Protein AF-A0A8C2G5S7-F1 (afdb_monomer)

Organism: Cyprinus carpio (NCBI:txid7962)

Sequence (100 aa):
MNQAVLTLLCALWLGVTPTHSAGQAGGLSQRCLCRGRLLITVKPRWIHAAELFPPSPSCSKTEIILTVTGKGKGKGKEANRKVCLDPNKRQGQRLLKGKG

Solvent-accessible surface area (backbone atoms only — not comparable to full-atom values): 6250 Å² total; per-residue (Å²): 133,59,70,68,59,57,52,51,52,53,50,60,66,67,67,73,59,84,80,74,73,67,69,64,78,60,72,83,71,63,66,54,89,74,75,86,80,60,37,63,74,75,65,69,94,36,53,78,45,78,48,78,43,69,57,45,100,51,22,85,52,64,45,34,41,31,36,27,66,33,85,39,100,51,97,87,44,80,40,80,41,80,45,37,41,31,51,89,32,75,58,29,43,50,59,61,56,7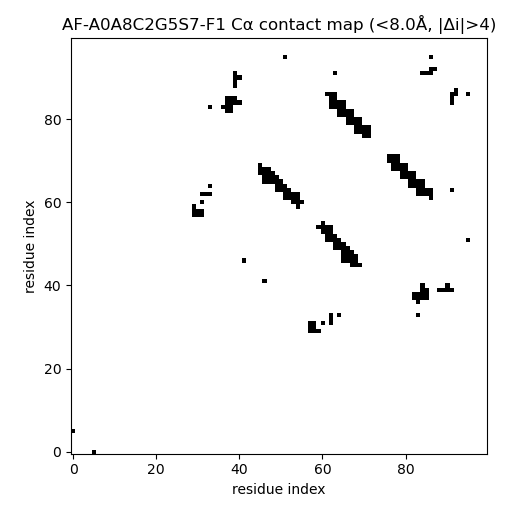2,75,107

Foldseek 3Di:
DDPVVVVVVVCVVVVPDPPPPCPPPPVLQAPDPDDDDADQDDDPVFFPDWDWDDADSRHRDIWIKTFGFDPPPDPPDTDTDIGTHDCPHPVNVVVVVVVD

Structure (mmCIF, N/CA/C/O backbone):
data_AF-A0A8C2G5S7-F1
#
_entry.id   AF-A0A8C2G5S7-F1
#
loop_
_atom_site.group_PDB
_atom_site.id
_atom_site.type_symbol
_atom_site.label_atom_id
_atom_site.label_alt_id
_atom_site.label_comp_id
_atom_site.label_asym_id
_atom_site.label_entity_id
_atom_site.label_seq_id
_atom_site.pdb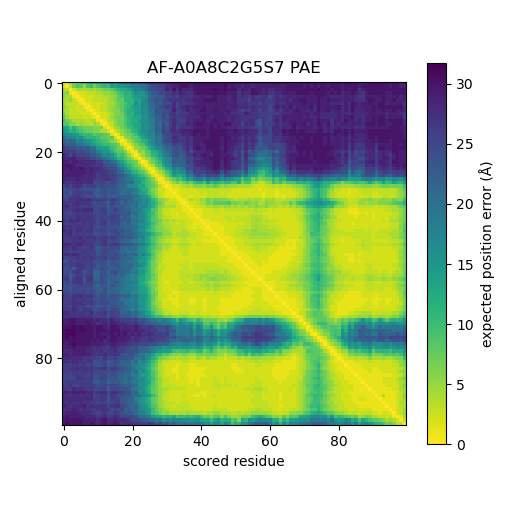x_PDB_ins_code
_atom_site.Cartn_x
_atom_site.Cartn_y
_atom_site.Cartn_z
_atom_site.occupancy
_atom_site.B_iso_or_equiv
_atom_site.auth_seq_id
_atom_site.auth_comp_id
_atom_site.auth_asym_id
_atom_site.auth_atom_id
_atom_site.pdbx_PDB_model_num
ATOM 1 N N . MET A 1 1 ? 43.140 -50.732 -19.833 1.00 55.00 1 MET A N 1
ATOM 2 C CA . MET A 1 1 ? 41.967 -49.885 -20.145 1.00 55.00 1 MET A CA 1
ATOM 3 C C . MET A 1 1 ? 42.494 -48.578 -20.704 1.00 55.00 1 MET A C 1
ATOM 5 O O . MET A 1 1 ? 43.203 -47.871 -20.002 1.00 55.00 1 MET A O 1
ATOM 9 N N . ASN A 1 2 ? 42.276 -48.334 -21.995 1.00 63.97 2 ASN A N 1
ATOM 10 C CA . ASN A 1 2 ? 42.947 -47.256 -22.721 1.00 63.97 2 ASN A CA 1
ATOM 11 C C . ASN A 1 2 ? 42.392 -45.900 -22.272 1.00 63.97 2 ASN A C 1
ATOM 13 O O . ASN A 1 2 ? 41.176 -45.757 -22.161 1.00 63.97 2 ASN A O 1
ATOM 17 N N . GLN A 1 3 ? 43.269 -44.917 -22.042 1.00 69.25 3 GLN A N 1
ATOM 18 C CA . GLN A 1 3 ? 42.909 -43.543 -21.651 1.00 69.25 3 GLN A CA 1
ATOM 19 C C . GLN A 1 3 ? 41.750 -42.996 -22.496 1.00 69.25 3 GLN A C 1
ATOM 21 O O . GLN A 1 3 ? 40.776 -42.502 -21.944 1.00 69.25 3 GLN A O 1
ATOM 26 N N . ALA A 1 4 ? 41.793 -43.233 -23.811 1.00 71.88 4 ALA A N 1
ATOM 27 C CA . ALA A 1 4 ? 40.754 -42.832 -24.756 1.00 71.88 4 ALA A CA 1
ATOM 28 C C . ALA A 1 4 ? 39.353 -43.390 -24.435 1.00 71.88 4 ALA A C 1
ATOM 30 O O . ALA A 1 4 ? 38.358 -42.697 -24.625 1.00 71.88 4 ALA A O 1
ATOM 31 N N . VAL A 1 5 ? 39.260 -44.619 -23.916 1.00 75.62 5 VAL A N 1
ATOM 32 C CA . VAL A 1 5 ? 37.981 -45.254 -23.549 1.00 75.62 5 VAL A CA 1
ATOM 33 C C . VAL A 1 5 ? 37.390 -44.584 -22.309 1.00 75.62 5 VAL A C 1
ATOM 35 O O . VAL A 1 5 ? 36.183 -44.362 -22.245 1.00 75.62 5 VAL A O 1
ATOM 38 N N . LEU A 1 6 ? 38.242 -44.204 -21.352 1.00 70.00 6 LEU A N 1
ATOM 39 C CA . LEU A 1 6 ? 37.824 -43.478 -20.154 1.00 70.00 6 LEU A CA 1
ATOM 40 C C . LEU A 1 6 ? 37.342 -42.063 -20.510 1.00 70.00 6 LEU A C 1
ATOM 42 O O . LEU A 1 6 ? 36.317 -41.614 -20.003 1.00 70.00 6 LEU A O 1
ATOM 46 N N . THR A 1 7 ? 38.039 -41.383 -21.427 1.00 72.25 7 THR A N 1
ATOM 47 C CA . THR A 1 7 ? 37.655 -40.043 -21.895 1.00 72.25 7 THR A CA 1
ATOM 48 C C . THR A 1 7 ? 36.327 -40.064 -22.657 1.00 72.25 7 THR A C 1
ATOM 50 O O . THR A 1 7 ? 35.483 -39.199 -22.430 1.00 72.25 7 THR A O 1
ATOM 53 N N . LEU A 1 8 ? 36.108 -41.074 -23.507 1.00 72.94 8 LEU A N 1
ATOM 54 C CA . LEU A 1 8 ? 34.846 -41.270 -24.231 1.00 72.94 8 LEU A CA 1
ATOM 55 C C . LEU A 1 8 ? 33.671 -41.529 -23.283 1.00 72.94 8 LEU A C 1
ATOM 57 O O . LEU A 1 8 ? 32.616 -40.925 -23.452 1.00 72.94 8 LEU A O 1
ATOM 61 N N . LEU A 1 9 ? 33.858 -42.366 -22.257 1.00 71.69 9 LEU A N 1
ATOM 62 C CA . LEU A 1 9 ? 32.831 -42.628 -21.243 1.00 71.69 9 LEU A CA 1
ATOM 63 C C . LEU A 1 9 ? 32.479 -41.368 -20.439 1.00 71.69 9 LEU A C 1
ATOM 65 O O . LEU A 1 9 ? 31.298 -41.091 -20.236 1.00 71.69 9 LEU A O 1
ATOM 69 N N . CYS A 1 10 ? 33.476 -40.571 -20.040 1.00 67.25 10 CYS A N 1
ATOM 70 C CA . CYS A 1 10 ? 33.243 -39.303 -19.342 1.00 67.25 10 CYS A CA 1
ATOM 71 C C . CYS A 1 10 ? 32.486 -38.285 -20.208 1.00 67.25 10 CYS A C 1
ATOM 73 O O . CYS A 1 10 ? 31.568 -37.629 -19.717 1.00 67.25 10 CYS A O 1
ATOM 75 N N . ALA A 1 11 ? 32.830 -38.166 -21.493 1.00 69.00 11 ALA A N 1
ATOM 76 C CA . ALA A 1 11 ? 32.137 -37.266 -22.414 1.00 69.00 11 ALA A CA 1
ATOM 77 C C . ALA A 1 11 ? 30.685 -37.707 -22.675 1.00 69.00 11 ALA A C 1
ATOM 79 O O . ALA A 1 11 ? 29.796 -36.861 -22.761 1.00 69.00 11 ALA A O 1
ATOM 80 N N . LEU A 1 12 ? 30.428 -39.020 -22.740 1.00 66.81 12 LEU A N 1
ATOM 81 C CA . LEU A 1 12 ? 29.080 -39.566 -22.919 1.00 66.81 12 LEU A CA 1
ATOM 82 C C . LEU A 1 12 ? 28.182 -39.311 -21.696 1.00 66.81 12 LEU A C 1
ATOM 84 O O . LEU A 1 12 ? 27.003 -39.008 -21.855 1.00 66.81 12 LEU A O 1
ATOM 88 N N . TRP A 1 13 ? 28.743 -39.400 -20.485 1.00 62.34 13 TRP A N 1
ATOM 89 C CA . TRP A 1 13 ? 28.019 -39.139 -19.234 1.00 62.34 13 TRP A CA 1
ATOM 90 C C . TRP A 1 13 ? 27.748 -37.649 -18.990 1.00 62.34 13 TRP A C 1
ATOM 92 O O . TRP A 1 13 ? 26.684 -37.300 -18.487 1.00 62.34 13 TRP A O 1
ATOM 102 N N . LEU A 1 14 ? 28.676 -36.762 -19.363 1.00 60.03 14 LEU A N 1
ATOM 103 C CA . LEU A 1 14 ? 28.520 -35.309 -19.194 1.00 60.03 14 LEU A CA 1
ATOM 104 C C . LEU A 1 14 ? 27.742 -34.641 -20.344 1.00 60.03 14 LEU A C 1
ATOM 106 O O . LEU A 1 14 ? 27.257 -33.523 -20.185 1.00 60.03 14 LEU A O 1
ATOM 110 N N . GLY A 1 15 ? 27.610 -35.308 -21.495 1.00 58.06 15 GLY A N 1
ATOM 111 C CA . GLY A 1 15 ? 26.931 -34.781 -22.684 1.00 58.06 15 GLY A CA 1
ATOM 112 C C . GLY A 1 15 ? 25.398 -34.868 -22.662 1.00 58.06 15 GLY A C 1
ATOM 113 O O . GLY A 1 15 ? 24.750 -34.246 -23.501 1.00 58.06 15 GLY A O 1
ATOM 114 N N . VAL A 1 16 ? 24.802 -35.601 -21.711 1.00 61.22 16 VAL A N 1
ATOM 115 C CA . VAL A 1 16 ? 23.339 -35.778 -21.578 1.00 61.22 16 VAL A CA 1
ATOM 116 C C . VAL A 1 16 ? 22.822 -35.131 -20.292 1.00 61.22 16 VAL A C 1
ATOM 118 O O . VAL A 1 16 ? 22.138 -35.730 -19.474 1.00 61.22 16 VAL A O 1
ATOM 121 N N . THR A 1 17 ? 23.099 -33.846 -20.126 1.00 57.34 17 THR A N 1
ATOM 122 C CA . THR A 1 17 ? 22.146 -32.964 -19.449 1.00 57.34 17 THR A CA 1
ATOM 123 C C . THR A 1 17 ? 22.023 -31.714 -20.301 1.00 57.34 17 THR A C 1
ATOM 125 O O . THR A 1 17 ? 22.929 -30.880 -20.251 1.00 57.34 17 THR A O 1
ATOM 128 N N . PRO A 1 18 ? 20.953 -31.547 -21.105 1.00 56.75 18 PRO A N 1
ATOM 129 C CA . PRO A 1 18 ? 20.642 -30.223 -21.602 1.00 56.75 18 PRO A CA 1
ATOM 130 C C . PRO A 1 18 ? 20.479 -29.344 -20.365 1.00 56.75 18 PRO A C 1
ATOM 132 O O . PRO A 1 18 ? 19.641 -29.596 -19.496 1.00 56.75 18 PRO A O 1
ATOM 135 N N . THR A 1 19 ? 21.350 -28.352 -20.264 1.00 58.91 19 THR A N 1
ATOM 136 C CA . THR A 1 19 ? 21.309 -27.254 -19.312 1.00 58.91 19 THR A CA 1
ATOM 137 C C . THR A 1 19 ? 20.035 -26.450 -19.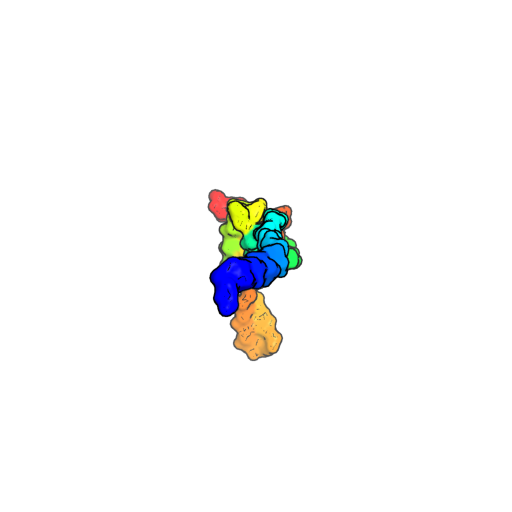545 1.00 58.91 19 THR A C 1
ATOM 139 O O . THR A 1 19 ? 20.053 -25.317 -20.006 1.00 58.91 19 THR A O 1
ATOM 142 N N . HIS A 1 20 ? 18.891 -27.002 -19.153 1.00 52.59 20 HIS A N 1
ATOM 143 C CA . HIS A 1 20 ? 17.736 -26.210 -18.765 1.00 52.59 20 HIS A CA 1
ATOM 144 C C . HIS A 1 20 ? 17.943 -25.733 -17.327 1.00 52.59 20 HIS A C 1
ATOM 146 O O . HIS A 1 20 ? 17.092 -25.896 -16.459 1.00 52.59 20 HIS A O 1
ATOM 152 N N . SER A 1 21 ? 19.031 -24.993 -17.109 1.00 54.00 21 SER A N 1
ATOM 153 C CA . SER A 1 21 ? 18.871 -23.779 -16.325 1.00 54.00 21 SER A CA 1
ATOM 154 C C . SER A 1 21 ? 18.103 -22.824 -17.228 1.00 54.00 21 SER A C 1
ATOM 156 O O . SER A 1 21 ? 18.650 -21.864 -17.766 1.00 54.00 21 SER A O 1
ATOM 158 N N . ALA A 1 22 ? 16.805 -23.091 -17.396 1.00 49.34 22 ALA A N 1
ATOM 159 C CA . ALA A 1 22 ? 15.866 -22.008 -17.535 1.00 49.34 22 ALA A CA 1
ATOM 160 C C . ALA A 1 22 ? 16.028 -21.231 -16.228 1.00 49.34 22 ALA A C 1
ATOM 162 O O . ALA A 1 22 ? 15.307 -21.447 -15.256 1.00 49.34 22 ALA A O 1
ATOM 163 N N . GLY A 1 23 ? 17.024 -20.339 -16.184 1.00 47.81 23 GLY A N 1
ATOM 164 C CA . GLY A 1 23 ? 16.837 -19.093 -15.487 1.00 47.81 23 GLY A CA 1
ATOM 165 C C . GLY A 1 23 ? 15.544 -18.601 -16.085 1.00 47.81 23 GLY A C 1
ATOM 166 O O . GLY A 1 23 ? 15.535 -18.159 -17.233 1.00 47.81 23 GLY A O 1
ATOM 167 N N . GLN A 1 24 ? 14.436 -18.861 -15.383 1.00 46.75 24 GLN A N 1
ATOM 168 C CA . GLN A 1 24 ? 13.167 -18.245 -15.681 1.00 46.75 24 GLN A CA 1
ATOM 169 C C . GLN A 1 24 ? 13.567 -16.806 -15.936 1.00 46.75 24 GLN A C 1
ATOM 171 O O . GLN A 1 24 ? 14.096 -16.149 -15.035 1.00 46.75 24 GLN A O 1
ATOM 176 N N . ALA A 1 25 ? 13.423 -16.364 -17.185 1.00 45.09 25 ALA A N 1
ATOM 177 C CA . ALA A 1 25 ? 13.292 -14.963 -17.495 1.00 45.09 25 ALA A CA 1
ATOM 178 C C . ALA A 1 25 ? 12.078 -14.565 -16.663 1.00 45.09 25 ALA A C 1
ATOM 180 O O . ALA A 1 25 ? 10.936 -14.790 -17.060 1.00 45.09 25 ALA A O 1
ATOM 181 N N . GLY A 1 26 ? 12.350 -14.247 -15.397 1.00 48.12 26 GLY A N 1
ATOM 182 C CA . GLY A 1 26 ? 11.378 -14.279 -14.329 1.00 48.12 26 GLY A CA 1
ATOM 183 C C . GLY A 1 26 ? 10.475 -13.131 -14.642 1.00 48.12 26 GLY A C 1
ATOM 184 O O . GLY A 1 26 ?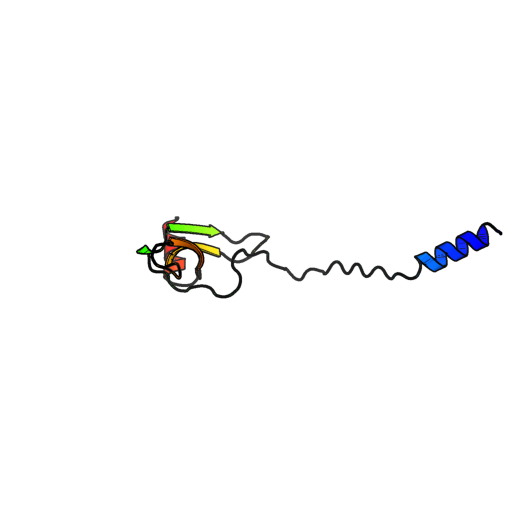 10.883 -11.995 -14.424 1.00 48.12 26 GLY A O 1
ATOM 185 N N . GLY A 1 27 ? 9.333 -13.424 -15.266 1.00 51.28 27 GLY A N 1
ATOM 186 C CA . GLY A 1 27 ? 8.459 -12.409 -15.827 1.00 51.28 27 GLY A CA 1
ATOM 187 C C . GLY A 1 27 ? 8.211 -11.369 -14.760 1.00 51.28 27 GLY A C 1
ATOM 188 O O . GLY A 1 27 ? 7.567 -11.714 -13.781 1.00 51.28 27 GLY A O 1
ATOM 189 N N . LEU A 1 28 ? 8.830 -10.188 -14.912 1.00 60.00 28 LEU A N 1
ATOM 190 C CA . LEU A 1 28 ? 8.855 -9.044 -13.991 1.00 60.00 28 LEU A CA 1
ATOM 191 C C . LEU A 1 28 ? 8.215 -9.347 -12.626 1.00 60.00 28 LEU A C 1
ATOM 193 O O . LEU A 1 28 ? 7.169 -8.790 -12.288 1.00 60.00 28 LEU A O 1
ATOM 197 N N . SER A 1 29 ? 8.788 -10.293 -11.870 1.00 71.31 29 SER A N 1
ATOM 198 C CA . SER A 1 29 ? 8.102 -10.812 -10.686 1.00 71.31 29 SER A CA 1
ATOM 199 C C . SER A 1 29 ? 8.268 -9.782 -9.587 1.00 71.31 29 SER A C 1
ATOM 201 O O . SER A 1 29 ? 9.264 -9.781 -8.863 1.00 71.31 29 SER A O 1
ATOM 203 N N . GLN A 1 30 ? 7.299 -8.877 -9.494 1.00 82.69 30 GLN A N 1
ATOM 204 C CA . GLN A 1 30 ? 7.320 -7.795 -8.526 1.00 82.69 30 GLN A CA 1
ATOM 205 C C . GLN A 1 30 ? 7.361 -8.368 -7.111 1.00 82.69 30 GLN A C 1
ATOM 207 O O . GLN A 1 30 ? 6.593 -9.259 -6.745 1.00 82.69 30 GLN A O 1
ATOM 212 N N . ARG A 1 31 ? 8.254 -7.824 -6.294 1.00 89.75 31 ARG A N 1
ATOM 213 C CA . ARG A 1 31 ? 8.432 -8.152 -4.880 1.00 89.75 31 ARG A CA 1
ATOM 214 C C . ARG A 1 31 ? 7.714 -7.122 -4.007 1.00 89.75 31 ARG A C 1
ATOM 216 O O . ARG A 1 31 ? 8.306 -6.548 -3.102 1.00 89.75 31 ARG A O 1
ATOM 223 N N . CYS A 1 32 ? 6.442 -6.883 -4.312 1.00 92.50 32 CYS A N 1
ATOM 224 C CA . CYS A 1 32 ? 5.567 -6.028 -3.514 1.00 92.50 32 CYS A CA 1
ATOM 225 C C . CYS A 1 32 ? 5.309 -6.650 -2.128 1.00 92.50 32 CYS A C 1
ATOM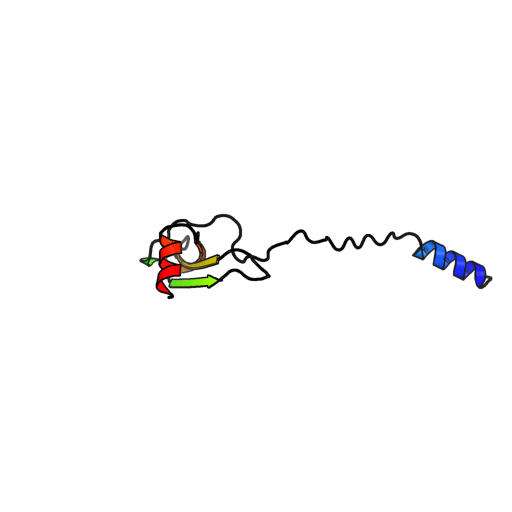 227 O O . CYS A 1 32 ? 5.202 -7.880 -1.998 1.00 92.50 32 CYS A O 1
ATOM 229 N N . LEU A 1 33 ? 5.211 -5.807 -1.099 1.00 93.69 33 LEU A N 1
ATOM 230 C CA . LEU A 1 33 ? 4.935 -6.218 0.282 1.00 93.69 33 LEU A CA 1
ATOM 231 C C . LEU A 1 33 ? 3.462 -6.604 0.467 1.00 93.69 33 LEU A C 1
ATOM 233 O O . LEU A 1 33 ? 3.134 -7.545 1.194 1.00 93.69 33 LEU A O 1
ATOM 237 N N . CYS A 1 34 ? 2.569 -5.900 -0.218 1.00 94.00 34 CYS A N 1
ATOM 238 C CA . CYS A 1 34 ? 1.145 -6.158 -0.231 1.00 94.00 34 CYS A CA 1
ATOM 239 C C . CYS A 1 34 ? 0.798 -7.237 -1.249 1.00 94.00 34 CYS A C 1
ATOM 241 O O . CYS A 1 34 ? 0.994 -7.095 -2.457 1.00 94.00 34 CYS A O 1
ATOM 243 N N . ARG A 1 35 ? 0.208 -8.322 -0.747 1.00 89.31 35 ARG A N 1
ATOM 244 C CA . ARG A 1 35 ? -0.309 -9.428 -1.554 1.00 89.31 35 ARG A CA 1
ATOM 245 C C . ARG A 1 35 ? -1.810 -9.572 -1.324 1.00 89.31 35 ARG A C 1
ATOM 247 O O . ARG A 1 35 ? -2.283 -9.487 -0.194 1.00 89.31 35 ARG A O 1
ATOM 254 N N . GLY A 1 36 ? -2.559 -9.821 -2.395 1.00 85.44 36 GLY A N 1
ATOM 255 C CA . GLY A 1 36 ? -3.998 -10.065 -2.316 1.00 85.44 36 GLY A CA 1
ATOM 256 C C . GLY A 1 36 ? -4.838 -8.797 -2.125 1.00 85.44 36 GLY A C 1
ATOM 257 O O . GLY A 1 36 ? -4.633 -7.791 -2.802 1.00 85.44 36 GLY A O 1
ATOM 258 N N . ARG A 1 37 ? -5.855 -8.873 -1.257 1.00 89.69 37 ARG A N 1
ATOM 259 C CA . ARG A 1 37 ? -6.919 -7.862 -1.157 1.00 89.69 37 ARG A CA 1
ATOM 260 C C . ARG A 1 37 ? -6.451 -6.596 -0.436 1.00 89.69 37 ARG A C 1
ATOM 262 O O . ARG A 1 37 ? -6.047 -6.646 0.721 1.00 89.69 37 ARG A O 1
ATOM 269 N N . LEU A 1 38 ? -6.638 -5.455 -1.093 1.00 95.12 38 LEU A N 1
ATOM 270 C CA . LEU A 1 38 ? -6.467 -4.127 -0.508 1.00 95.12 38 LEU A CA 1
ATOM 271 C C . LEU A 1 38 ? -7.750 -3.687 0.210 1.00 95.12 38 LEU A C 1
ATOM 273 O O . LEU A 1 38 ? -8.860 -3.838 -0.310 1.00 95.12 38 LEU A O 1
ATOM 277 N N . LEU A 1 39 ? -7.607 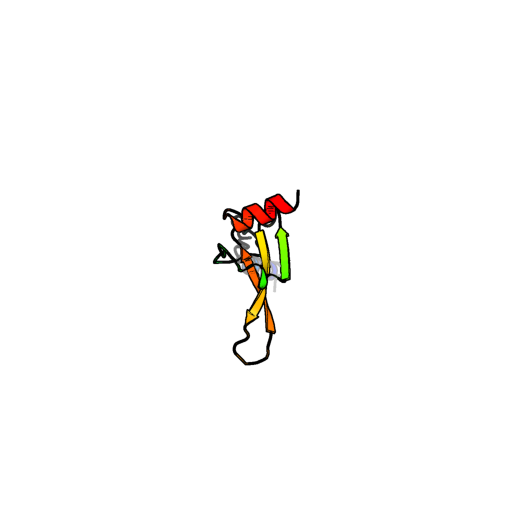-3.129 1.410 1.00 95.38 39 LEU A N 1
ATOM 278 C CA . LEU A 1 39 ? -8.707 -2.493 2.125 1.00 95.38 39 LEU A CA 1
ATOM 279 C C . LEU A 1 39 ? -8.954 -1.092 1.564 1.00 95.38 39 LEU A C 1
ATOM 281 O O . LEU A 1 39 ? -8.031 -0.331 1.304 1.00 95.38 39 LEU A O 1
ATOM 285 N N . ILE A 1 40 ? -10.226 -0.730 1.424 1.00 96.06 40 ILE A N 1
ATOM 286 C CA . ILE A 1 40 ? -10.636 0.596 0.940 1.00 96.06 40 ILE A CA 1
ATOM 287 C C . ILE A 1 40 ? -10.612 1.617 2.083 1.00 96.06 40 ILE A C 1
ATOM 289 O O . ILE A 1 40 ? -10.351 2.802 1.873 1.00 96.06 40 ILE A O 1
ATOM 293 N N . THR A 1 41 ? -10.946 1.175 3.298 1.00 94.31 41 THR A N 1
ATOM 294 C CA . THR A 1 41 ? -11.063 2.040 4.472 1.00 94.31 41 THR A CA 1
ATOM 295 C C . THR A 1 41 ? -10.794 1.273 5.762 1.00 94.31 41 THR A C 1
ATOM 297 O O . THR A 1 41 ? -11.194 0.118 5.908 1.00 94.31 41 THR A O 1
ATOM 300 N N . VAL A 1 42 ? -10.154 1.945 6.717 1.00 92.62 42 VAL A N 1
ATOM 301 C CA . VAL A 1 42 ? -9.934 1.496 8.094 1.00 92.62 42 VAL A CA 1
ATOM 302 C C . VAL A 1 42 ? -10.346 2.620 9.042 1.00 92.62 42 VAL A C 1
ATOM 304 O O . VAL A 1 42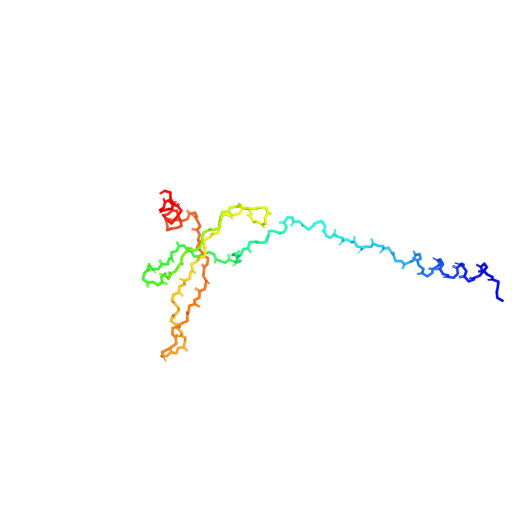 ? -10.036 3.789 8.805 1.00 92.62 42 VAL A O 1
ATOM 307 N N . LYS A 1 43 ? -11.038 2.277 10.134 1.00 92.50 43 LYS A N 1
ATOM 308 C CA . LYS A 1 43 ? -11.409 3.250 11.171 1.00 92.50 43 LYS A CA 1
ATOM 309 C C . LYS A 1 43 ? -10.136 3.858 11.785 1.00 92.50 43 LYS A C 1
ATOM 311 O O . LYS A 1 43 ? -9.341 3.090 12.318 1.00 92.50 43 LYS A O 1
ATOM 316 N N . PRO A 1 44 ? -9.958 5.196 11.789 1.00 90.56 44 PRO A N 1
ATOM 317 C CA . PRO A 1 44 ? -8.733 5.836 12.282 1.00 90.56 44 PRO A CA 1
ATOM 318 C C . PRO A 1 44 ? -8.349 5.443 13.710 1.00 90.56 44 PRO A C 1
ATOM 320 O O . PRO A 1 44 ? -7.178 5.248 13.990 1.00 90.56 44 PRO A O 1
ATOM 323 N N . ARG A 1 45 ? -9.343 5.226 14.583 1.00 90.62 45 ARG A N 1
ATOM 324 C CA . ARG A 1 45 ? -9.141 4.779 15.975 1.00 90.62 45 ARG A CA 1
ATOM 325 C C . ARG A 1 45 ? -8.416 3.437 16.107 1.00 90.62 45 ARG A C 1
ATOM 327 O O . ARG A 1 45 ? -7.990 3.104 17.200 1.00 90.62 45 ARG A O 1
ATOM 334 N N . TRP A 1 46 ? -8.357 2.645 15.040 1.00 91.12 46 TRP A N 1
ATOM 335 C CA . TRP A 1 46 ? -7.670 1.356 15.025 1.00 91.12 46 TRP A CA 1
ATOM 336 C C . TRP A 1 46 ? -6.323 1.426 14.313 1.00 91.12 46 TRP A C 1
ATOM 338 O O . TRP A 1 46 ? -5.696 0.390 14.177 1.00 91.12 46 TRP A O 1
ATOM 348 N N . ILE A 1 47 ? -5.898 2.579 13.792 1.00 92.25 47 ILE A N 1
ATOM 349 C CA . ILE A 1 47 ? -4.620 2.718 13.086 1.00 92.25 47 ILE A CA 1
ATOM 350 C C . ILE A 1 47 ? -3.569 3.167 14.099 1.00 92.25 47 ILE A C 1
ATOM 352 O O . ILE A 1 47 ? -3.673 4.259 14.644 1.00 92.25 47 ILE A O 1
ATOM 356 N N . HIS A 1 48 ? -2.549 2.342 14.315 1.00 92.31 48 HIS A N 1
ATOM 357 C CA . HIS A 1 48 ? -1.398 2.697 15.147 1.00 92.31 48 HIS A CA 1
ATOM 358 C C . HIS A 1 48 ? -0.294 3.370 14.338 1.00 92.31 48 HIS A C 1
ATOM 360 O O . HIS A 1 48 ? 0.325 4.319 14.803 1.00 92.31 48 HIS A O 1
ATOM 366 N N . ALA A 1 49 ? -0.040 2.876 13.126 1.00 92.75 49 ALA A N 1
ATOM 367 C CA . ALA A 1 49 ? 1.001 3.403 12.255 1.00 92.75 49 ALA A CA 1
ATOM 368 C C . ALA A 1 49 ? 0.623 3.221 10.785 1.00 92.75 49 ALA A C 1
ATOM 370 O O . ALA A 1 49 ? -0.097 2.281 10.432 1.00 92.75 49 ALA A O 1
ATOM 371 N N . ALA A 1 50 ? 1.141 4.108 9.939 1.00 93.81 50 ALA A N 1
ATOM 372 C CA . ALA A 1 50 ? 1.016 4.038 8.492 1.00 93.81 50 ALA A CA 1
ATOM 373 C C . ALA A 1 50 ? 2.408 4.124 7.853 1.00 93.81 50 ALA A C 1
ATOM 375 O O . ALA A 1 50 ? 3.105 5.128 7.993 1.00 93.81 50 ALA A O 1
ATOM 376 N N . GLU A 1 51 ? 2.796 3.071 7.143 1.00 95.25 51 GLU A N 1
ATOM 377 C CA . GLU A 1 51 ? 4.030 2.993 6.367 1.00 95.25 51 GLU A CA 1
ATOM 378 C C . GLU A 1 51 ? 3.675 3.178 4.884 1.00 95.25 51 GLU A C 1
ATOM 380 O O . GLU A 1 51 ? 2.769 2.523 4.363 1.00 95.25 51 GLU A O 1
ATOM 385 N N . LEU A 1 52 ? 4.360 4.103 4.212 1.00 95.19 52 LEU A N 1
ATOM 386 C CA . LEU A 1 52 ? 4.119 4.460 2.812 1.00 95.19 52 LEU A CA 1
ATOM 387 C C . LEU A 1 52 ? 5.359 4.106 1.999 1.00 95.19 52 LEU A C 1
ATOM 389 O O . LEU A 1 52 ? 6.424 4.676 2.241 1.00 95.19 52 LEU A O 1
ATOM 393 N N . PHE A 1 53 ? 5.198 3.202 1.039 1.00 95.00 53 PHE A N 1
ATOM 394 C CA . PHE A 1 53 ? 6.254 2.748 0.144 1.00 95.00 53 PHE A CA 1
ATOM 395 C C . PHE A 1 53 ? 5.967 3.279 -1.263 1.00 95.00 53 PHE A C 1
ATOM 397 O O . PHE A 1 53 ? 4.958 2.891 -1.859 1.00 95.00 53 PHE A O 1
ATOM 404 N N . PRO A 1 54 ? 6.791 4.194 -1.798 1.00 94.31 54 PRO A N 1
ATOM 405 C CA . PRO A 1 54 ? 6.646 4.641 -3.176 1.00 94.31 54 PRO A CA 1
ATOM 406 C C . PRO A 1 54 ? 7.042 3.525 -4.162 1.00 94.31 54 PRO A C 1
ATOM 408 O O . PRO A 1 54 ? 7.690 2.551 -3.764 1.00 94.31 54 PRO A O 1
ATOM 411 N N . PRO A 1 55 ? 6.697 3.669 -5.453 1.00 94.50 55 PRO A N 1
ATOM 412 C CA . PRO A 1 55 ? 7.170 2.769 -6.497 1.00 94.50 55 PRO A CA 1
ATOM 413 C C . PRO A 1 55 ? 8.701 2.638 -6.493 1.00 94.50 55 PRO A C 1
ATOM 415 O O . PRO A 1 55 ? 9.422 3.618 -6.311 1.00 94.50 55 PRO A O 1
ATOM 418 N N . SER A 1 56 ? 9.194 1.422 -6.714 1.00 92.81 56 SER A N 1
ATOM 419 C CA . SER A 1 56 ? 10.617 1.067 -6.719 1.00 92.81 56 SER A CA 1
ATOM 420 C C . SER A 1 56 ? 10.917 -0.001 -7.785 1.00 92.81 56 SER A C 1
ATOM 422 O O . SER A 1 56 ? 9.983 -0.628 -8.295 1.00 92.81 56 SER A O 1
ATOM 424 N N . PRO A 1 57 ? 12.198 -0.291 -8.099 1.00 90.56 57 PRO A N 1
ATOM 425 C CA . PRO A 1 57 ? 12.561 -1.373 -9.024 1.00 90.56 57 PRO A CA 1
ATOM 426 C C . PRO A 1 57 ? 12.002 -2.745 -8.613 1.00 90.56 57 PRO A C 1
ATOM 428 O O . PRO A 1 57 ? 11.738 -3.594 -9.459 1.00 90.56 57 PRO A O 1
ATOM 431 N N . SER A 1 58 ? 11.782 -2.948 -7.311 1.00 90.56 58 SER A N 1
ATOM 432 C CA . SER A 1 58 ? 11.209 -4.175 -6.756 1.00 90.56 58 SER A CA 1
ATOM 433 C C . SER A 1 58 ? 9.682 -4.231 -6.867 1.00 90.56 58 SER A C 1
ATOM 435 O O . SER A 1 58 ? 9.127 -5.322 -6.964 1.00 90.56 58 SER A O 1
ATOM 437 N N . CYS A 1 59 ? 8.980 -3.095 -6.849 1.00 92.00 59 CYS A N 1
ATOM 438 C CA . CYS A 1 59 ? 7.518 -3.028 -6.928 1.00 92.00 59 CYS A CA 1
ATOM 439 C C . CYS A 1 59 ? 7.080 -1.719 -7.595 1.00 92.00 59 CYS A C 1
ATOM 441 O O . CYS A 1 59 ? 7.312 -0.642 -7.054 1.00 92.00 59 CYS A O 1
ATOM 443 N N . SER A 1 60 ? 6.395 -1.784 -8.741 1.00 92.06 60 SER A N 1
ATOM 444 C CA . SER A 1 60 ? 6.003 -0.578 -9.494 1.00 92.06 60 SER A CA 1
ATOM 445 C C . SER A 1 60 ? 4.808 0.179 -8.904 1.00 92.06 60 SER A C 1
ATOM 447 O O . SER A 1 60 ? 4.335 1.140 -9.507 1.00 92.06 60 SER A O 1
ATOM 449 N N . LYS A 1 61 ? 4.253 -0.285 -7.782 1.00 92.44 61 LYS A N 1
ATOM 450 C CA . LYS A 1 61 ? 3.036 0.259 -7.175 1.00 92.44 61 LYS A CA 1
ATOM 451 C C . LYS A 1 61 ? 3.396 0.985 -5.891 1.00 92.44 61 LYS A C 1
ATOM 453 O O . LYS A 1 61 ? 4.268 0.543 -5.154 1.00 92.44 61 LYS A O 1
ATOM 458 N N . THR A 1 62 ? 2.667 2.055 -5.601 1.00 95.00 62 THR A N 1
ATOM 459 C CA . THR A 1 62 ? 2.663 2.642 -4.262 1.00 95.00 62 THR A CA 1
ATOM 460 C C . THR A 1 62 ? 1.955 1.686 -3.308 1.00 95.00 62 THR A C 1
ATOM 462 O O . THR A 1 62 ? 0.827 1.270 -3.581 1.00 95.00 62 THR A O 1
ATOM 465 N N . GLU A 1 63 ? 2.578 1.360 -2.182 1.00 96.50 63 GLU A N 1
ATOM 466 C CA . GLU A 1 63 ? 1.991 0.497 -1.158 1.00 96.50 63 GLU A CA 1
ATOM 467 C C . GLU A 1 63 ? 1.771 1.285 0.135 1.00 96.50 63 GLU A C 1
ATOM 469 O O . GLU A 1 63 ? 2.619 2.068 0.563 1.00 96.50 63 GLU A O 1
ATOM 474 N N . ILE A 1 64 ? 0.612 1.080 0.764 1.00 96.69 64 ILE A N 1
ATOM 475 C CA . ILE A 1 64 ? 0.280 1.670 2.062 1.00 96.69 64 ILE A CA 1
ATOM 476 C C . ILE A 1 64 ? 0.015 0.525 3.029 1.00 96.69 64 ILE A C 1
ATOM 478 O O . ILE A 1 64 ? -0.974 -0.200 2.884 1.00 96.69 64 ILE A O 1
ATOM 482 N N . ILE A 1 65 ? 0.885 0.375 4.022 1.00 96.44 65 ILE A N 1
ATOM 483 C CA . ILE A 1 65 ? 0.774 -0.661 5.046 1.00 96.44 65 ILE A CA 1
ATOM 484 C C . ILE A 1 65 ? 0.351 0.003 6.348 1.00 96.44 65 ILE A C 1
ATOM 486 O O . ILE A 1 65 ? 1.043 0.866 6.884 1.00 96.44 65 ILE A O 1
ATOM 490 N N . LEU A 1 66 ? -0.806 -0.397 6.863 1.00 95.44 66 LEU A N 1
ATOM 491 C CA . LEU A 1 66 ? -1.317 0.069 8.142 1.00 95.44 66 LEU A CA 1
ATOM 492 C C . LEU A 1 66 ? -1.065 -0.991 9.206 1.00 95.44 66 LEU A C 1
ATOM 494 O O . LEU A 1 66 ? -1.466 -2.145 9.042 1.00 95.44 66 LEU A O 1
ATOM 498 N N . THR A 1 67 ? -0.480 -0.585 10.326 1.00 94.94 67 THR A N 1
ATOM 499 C CA . THR A 1 67 ? -0.520 -1.379 11.555 1.00 94.94 67 THR A CA 1
ATOM 500 C C . THR A 1 67 ? -1.817 -1.044 12.271 1.00 94.94 67 THR A C 1
ATOM 502 O O . THR A 1 67 ? -2.022 0.106 12.663 1.00 94.94 67 THR A O 1
ATOM 505 N N . VAL A 1 68 ? -2.707 -2.028 12.406 1.00 93.00 68 VAL A N 1
ATOM 506 C CA . VAL A 1 68 ? -4.029 -1.842 13.003 1.00 93.00 68 VAL A CA 1
ATOM 507 C C . VAL A 1 68 ? -4.239 -2.696 14.241 1.00 93.00 68 VAL A C 1
ATOM 509 O O . VAL A 1 68 ? -3.813 -3.852 14.288 1.00 93.00 68 VAL A O 1
ATOM 512 N N . THR A 1 69 ? -4.974 -2.154 15.205 1.00 88.56 69 THR A N 1
ATOM 513 C CA . THR A 1 69 ? -5.416 -2.878 16.392 1.00 88.56 69 THR A CA 1
ATOM 514 C C . THR A 1 69 ? -6.360 -4.004 15.980 1.00 88.56 69 THR A C 1
ATOM 516 O O . THR A 1 69 ? -7.438 -3.778 15.415 1.00 88.56 69 THR A O 1
ATOM 519 N N . GLY A 1 70 ? -5.970 -5.247 16.233 1.00 74.88 70 GLY A N 1
ATOM 520 C CA . GLY A 1 70 ? -6.852 -6.396 16.110 1.00 74.88 70 GLY A CA 1
ATOM 521 C C . GLY A 1 70 ? -7.638 -6.604 17.400 1.00 74.88 70 GLY A C 1
ATOM 522 O O . GLY A 1 70 ? -7.059 -6.667 18.481 1.00 74.88 70 GLY A O 1
ATOM 523 N N . LYS A 1 71 ? -8.956 -6.811 17.289 1.00 62.28 71 LYS A N 1
ATOM 524 C CA . LYS A 1 71 ? -9.680 -7.534 18.339 1.00 62.28 71 LYS A CA 1
ATOM 525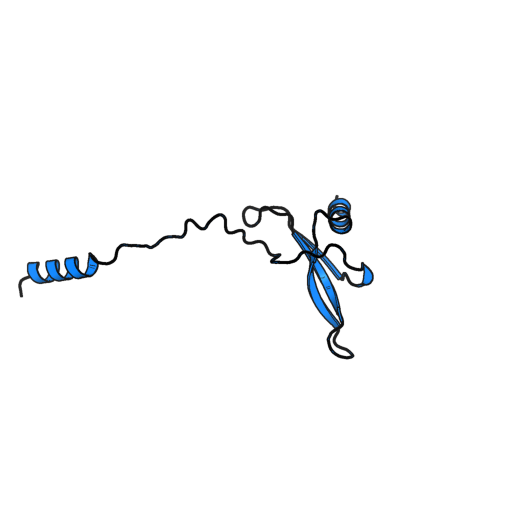 C C . LYS A 1 71 ? -9.218 -8.988 18.262 1.00 62.28 71 LYS A C 1
ATOM 527 O O . LYS A 1 71 ? -9.619 -9.694 17.336 1.00 62.28 71 LYS A O 1
ATOM 532 N N . GLY A 1 72 ? -8.337 -9.421 19.163 1.00 57.03 72 GLY A N 1
ATOM 533 C CA . GLY A 1 72 ? -8.004 -10.837 19.283 1.00 57.03 72 GLY A CA 1
ATOM 534 C C . GLY A 1 72 ? -9.279 -11.662 19.460 1.00 57.03 72 GLY A C 1
ATOM 535 O O . GLY A 1 72 ? -1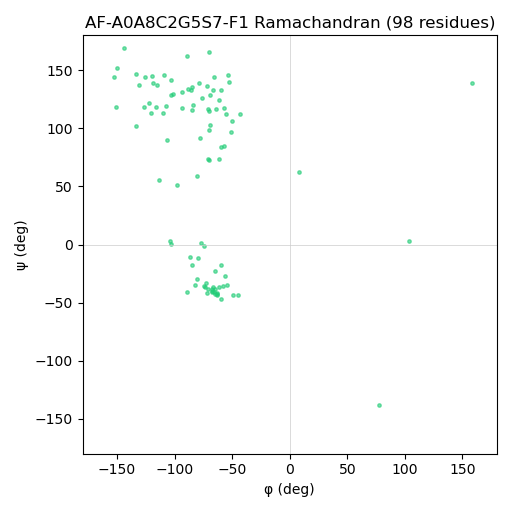0.251 -11.203 20.065 1.00 57.03 72 GLY A O 1
ATOM 536 N N . LYS A 1 73 ? -9.301 -12.881 18.910 1.00 52.19 73 LYS A N 1
ATOM 537 C CA . LYS A 1 73 ? -10.362 -13.862 19.180 1.00 52.19 73 LYS A CA 1
ATOM 538 C C . LYS A 1 73 ? -10.217 -14.353 20.632 1.00 52.19 73 LYS A C 1
ATOM 540 O O . LYS A 1 73 ? -9.710 -15.439 20.871 1.00 52.19 73 LYS A O 1
ATOM 545 N N . GLY A 1 74 ? -10.569 -13.507 21.597 1.00 55.34 74 GLY A N 1
ATOM 546 C CA . GLY A 1 74 ? -10.469 -13.776 23.033 1.00 55.34 74 GLY A CA 1
ATOM 547 C C . GLY A 1 74 ? -10.426 -12.483 23.852 1.00 55.34 74 GLY A C 1
ATOM 548 O O . GLY A 1 74 ? -9.771 -11.518 23.456 1.00 55.34 74 GLY A O 1
ATOM 549 N N . LYS A 1 75 ? -11.134 -12.455 24.992 1.00 45.16 75 LYS A N 1
ATOM 550 C CA . LYS A 1 75 ? -11.092 -11.341 25.957 1.00 45.16 75 LYS A CA 1
ATOM 551 C C . LYS A 1 75 ? -9.632 -11.104 26.380 1.00 45.16 75 LYS A C 1
ATOM 553 O O . LYS A 1 75 ? -9.048 -11.957 27.035 1.00 45.16 75 LYS A O 1
ATOM 558 N N . GLY A 1 76 ? -9.054 -9.964 25.993 1.00 56.31 76 GLY A N 1
ATOM 559 C CA . GLY A 1 76 ? -7.787 -9.469 26.552 1.00 56.31 76 GLY A CA 1
ATOM 560 C C . GLY A 1 76 ? -6.514 -9.616 25.709 1.00 56.31 76 GLY A C 1
ATOM 561 O O . GLY A 1 76 ? -5.461 -9.219 26.190 1.00 56.31 76 GLY A O 1
ATOM 562 N N . LYS A 1 77 ? -6.555 -10.127 24.468 1.00 51.97 77 LYS A N 1
ATOM 563 C CA . LYS A 1 77 ? -5.379 -10.090 23.570 1.00 51.97 77 LYS A CA 1
ATOM 564 C C . LYS A 1 77 ? -5.567 -9.053 22.468 1.00 51.97 77 LYS A C 1
ATOM 566 O O . LYS A 1 77 ? -6.105 -9.351 21.402 1.00 51.97 77 LYS A O 1
ATOM 571 N N . GLU A 1 78 ? -5.138 -7.827 22.739 1.00 62.03 78 GLU A N 1
ATOM 572 C CA . GLU A 1 78 ? -4.914 -6.831 21.695 1.00 62.03 78 GLU A CA 1
ATOM 573 C C . GLU A 1 78 ? -3.684 -7.263 20.889 1.00 62.03 78 GLU A C 1
ATOM 575 O O . GLU A 1 78 ? -2.588 -7.382 21.428 1.00 62.03 78 GLU A O 1
ATOM 580 N N . ALA A 1 79 ? -3.878 -7.586 19.611 1.00 75.06 79 ALA A N 1
ATOM 581 C CA . ALA A 1 79 ? -2.788 -7.981 18.728 1.00 75.06 79 ALA A CA 1
ATOM 582 C C . ALA A 1 79 ? -2.754 -7.039 17.532 1.00 75.06 79 ALA A C 1
ATOM 584 O O . ALA A 1 79 ? -3.734 -6.922 16.790 1.00 75.06 79 ALA A O 1
ATOM 585 N N . ASN A 1 80 ? -1.620 -6.374 17.340 1.00 84.00 80 ASN A N 1
ATOM 586 C CA . ASN A 1 80 ? -1.383 -5.562 16.159 1.00 84.00 80 ASN A CA 1
ATOM 587 C C . ASN A 1 80 ? -1.295 -6.455 14.923 1.00 84.00 80 ASN A C 1
ATOM 589 O O . ASN A 1 80 ? -0.591 -7.465 14.919 1.00 84.00 80 ASN A O 1
ATOM 593 N N . ARG A 1 81 ? -2.002 -6.076 13.860 1.00 89.56 81 ARG A N 1
ATOM 594 C CA . ARG A 1 81 ? -1.929 -6.747 12.557 1.00 89.56 81 ARG A CA 1
ATOM 595 C C . ARG A 1 81 ? -1.607 -5.740 11.467 1.00 89.56 81 ARG A C 1
ATOM 597 O O . ARG A 1 81 ? -2.095 -4.614 11.504 1.00 89.56 81 ARG A O 1
ATOM 604 N N . LYS A 1 82 ? -0.820 -6.154 10.476 1.00 92.94 82 LYS A N 1
ATOM 605 C CA . LYS A 1 82 ? -0.548 -5.340 9.288 1.00 92.94 82 LYS A CA 1
ATOM 606 C C . LYS A 1 82 ? -1.613 -5.599 8.226 1.00 92.94 82 LYS A C 1
ATOM 608 O O . LYS A 1 82 ? -1.969 -6.749 7.970 1.00 92.94 82 LYS A O 1
ATOM 613 N N . VAL A 1 83 ? -2.142 -4.537 7.629 1.00 93.94 83 VAL A N 1
ATOM 614 C CA . VAL A 1 83 ? -3.114 -4.601 6.530 1.00 93.94 83 VAL A CA 1
ATOM 615 C C . VAL A 1 83 ? -2.714 -3.635 5.425 1.00 93.94 83 VAL A C 1
ATOM 617 O O . VAL A 1 83 ? -2.187 -2.562 5.697 1.00 93.94 83 VAL A O 1
ATOM 620 N N . CYS A 1 84 ? -2.998 -4.001 4.181 1.00 96.88 84 CYS A N 1
ATOM 621 C CA . CYS A 1 84 ? -2.716 -3.152 3.031 1.00 96.88 84 CYS A CA 1
ATOM 622 C C . CYS A 1 84 ? -3.930 -2.303 2.665 1.00 96.88 84 CYS A C 1
ATOM 624 O O . CYS A 1 84 ? -5.043 -2.824 2.552 1.00 96.88 84 CYS A O 1
ATOM 626 N N . LEU A 1 85 ? -3.716 -1.002 2.484 1.00 96.88 85 LEU A N 1
ATOM 627 C CA . LEU A 1 85 ? -4.739 -0.041 2.084 1.00 96.88 85 LEU A CA 1
ATOM 628 C C . LEU A 1 85 ? -4.575 0.310 0.599 1.00 96.88 85 LEU A C 1
ATOM 630 O O . LEU A 1 85 ? -3.458 0.453 0.109 1.00 96.88 85 LEU A O 1
ATOM 634 N N . ASP A 1 86 ? -5.689 0.469 -0.111 1.00 96.62 86 ASP A N 1
ATOM 635 C CA . ASP A 1 86 ? -5.688 0.887 -1.512 1.00 96.62 86 ASP A CA 1
ATOM 636 C C . ASP A 1 86 ? -5.270 2.369 -1.637 1.00 96.62 86 ASP A C 1
ATOM 638 O O . ASP A 1 86 ? -6.000 3.249 -1.154 1.00 96.62 86 ASP A O 1
ATOM 642 N N . PRO A 1 87 ? -4.132 2.677 -2.294 1.00 95.44 87 PRO A N 1
ATOM 643 C CA . PRO A 1 87 ? -3.655 4.051 -2.460 1.00 95.44 87 PRO A CA 1
ATOM 644 C C . PRO A 1 87 ? -4.591 4.907 -3.323 1.00 95.44 87 PRO A C 1
ATOM 646 O O . PRO A 1 87 ? -4.603 6.130 -3.188 1.00 95.44 87 PRO A O 1
ATOM 649 N N . ASN A 1 88 ? -5.417 4.287 -4.172 1.00 95.38 88 ASN A N 1
ATOM 650 C CA . ASN A 1 88 ? -6.278 4.991 -5.123 1.00 95.38 88 ASN A CA 1
ATOM 651 C C . ASN A 1 88 ? -7.622 5.406 -4.518 1.00 95.38 88 ASN A C 1
ATOM 653 O O . ASN A 1 88 ? -8.370 6.171 -5.129 1.00 95.38 88 ASN A O 1
ATOM 657 N N . LYS A 1 89 ? -7.962 4.913 -3.322 1.00 96.31 89 LYS A N 1
ATOM 658 C CA . LYS A 1 89 ? -9.218 5.245 -2.638 1.00 96.31 89 LYS A CA 1
ATOM 659 C C . LYS A 1 89 ? -9.056 6.477 -1.757 1.00 96.31 89 LYS A C 1
ATOM 661 O O . LYS A 1 89 ? -7.954 6.861 -1.378 1.00 96.31 89 LYS A O 1
ATOM 666 N N . ARG A 1 90 ? -10.188 7.085 -1.380 1.00 96.06 90 ARG A N 1
ATOM 667 C CA . ARG A 1 90 ? -10.245 8.364 -0.648 1.00 96.06 90 ARG A CA 1
ATOM 668 C C . ARG A 1 90 ? -9.325 8.415 0.576 1.00 96.06 90 ARG A C 1
ATOM 670 O O . ARG A 1 90 ? -8.669 9.428 0.789 1.00 96.06 90 ARG A O 1
ATOM 677 N N . GLN A 1 91 ? -9.282 7.354 1.389 1.00 95.25 91 GLN A N 1
ATOM 678 C CA . GLN A 1 91 ? -8.411 7.322 2.569 1.00 95.25 91 GLN A CA 1
ATOM 679 C C . GLN A 1 91 ? -6.928 7.192 2.194 1.00 95.25 91 GLN A C 1
ATOM 681 O O . GLN A 1 91 ? -6.115 7.911 2.767 1.00 95.25 91 GLN A O 1
ATOM 686 N N . GLY A 1 92 ? -6.583 6.349 1.215 1.00 95.00 92 GLY A N 1
ATOM 687 C CA . GLY A 1 92 ? -5.213 6.221 0.709 1.00 95.00 92 GLY A CA 1
ATOM 688 C C . GLY A 1 92 ? -4.683 7.537 0.143 1.00 95.00 92 GLY A C 1
ATOM 689 O O . GLY A 1 92 ? -3.625 8.002 0.555 1.00 95.00 92 GLY A O 1
ATOM 690 N N . GLN A 1 93 ? -5.477 8.221 -0.684 1.00 95.75 93 GLN A N 1
ATOM 691 C CA . GLN A 1 93 ? -5.114 9.537 -1.219 1.00 95.75 93 GLN A CA 1
ATOM 692 C C . GLN A 1 93 ? -4.922 10.596 -0.125 1.00 95.75 93 GLN A C 1
ATOM 694 O O . GLN A 1 93 ? -4.040 11.441 -0.241 1.00 95.75 93 GLN A O 1
ATOM 699 N N . ARG A 1 94 ? -5.727 10.569 0.947 1.00 94.19 94 ARG A N 1
ATOM 700 C CA . ARG A 1 94 ? -5.554 11.485 2.090 1.00 94.19 94 ARG A CA 1
ATOM 701 C C . ARG A 1 94 ? -4.235 11.244 2.819 1.00 94.19 94 ARG A C 1
ATOM 703 O O . ARG A 1 94 ? -3.564 12.211 3.156 1.00 94.19 94 ARG A O 1
ATOM 710 N N . LEU A 1 95 ? -3.863 9.980 3.032 1.00 92.38 95 LEU A N 1
ATOM 711 C CA . LEU A 1 95 ? -2.584 9.623 3.654 1.00 92.38 95 LEU A CA 1
ATOM 712 C C . LEU A 1 95 ? -1.393 10.037 2.784 1.00 92.38 95 LEU A C 1
ATOM 714 O O . LEU A 1 95 ? -0.396 10.511 3.315 1.00 92.38 95 LEU A O 1
ATOM 718 N N . LEU A 1 96 ? -1.513 9.905 1.461 1.00 92.31 96 LEU A N 1
ATOM 719 C CA . LEU A 1 96 ? -0.479 10.341 0.520 1.00 92.31 96 LEU A CA 1
ATOM 720 C C . LEU A 1 96 ? -0.322 11.868 0.501 1.00 92.31 96 LEU A C 1
ATOM 722 O O . LEU A 1 96 ? 0.799 12.360 0.472 1.00 92.31 96 LEU A O 1
ATOM 726 N N . LYS A 1 97 ? -1.429 12.620 0.558 1.00 90.94 97 LYS A N 1
ATOM 727 C CA . LYS A 1 97 ? -1.413 14.093 0.559 1.00 90.94 97 LYS A CA 1
ATOM 728 C C . LYS A 1 97 ? -0.932 14.700 1.876 1.00 90.94 97 LYS A C 1
ATOM 730 O O . LYS A 1 97 ? -0.314 15.749 1.851 1.00 90.94 97 LYS A O 1
ATOM 735 N N . GLY A 1 98 ? -1.212 14.062 3.013 1.00 79.69 98 GLY A N 1
ATOM 736 C CA . GLY A 1 98 ? -0.831 14.580 4.334 1.00 79.69 98 GLY A CA 1
ATOM 737 C C . GLY A 1 98 ? 0.656 14.450 4.680 1.00 79.69 98 GLY A C 1
ATOM 738 O O . GLY A 1 98 ? 1.042 14.826 5.780 1.00 79.69 98 GLY A O 1
ATOM 739 N N . LYS A 1 99 ? 1.471 13.875 3.787 1.00 66.50 99 LYS A N 1
ATOM 740 C CA . LYS A 1 99 ? 2.923 13.715 3.956 1.00 66.50 99 LYS A CA 1
ATOM 741 C C . LYS A 1 99 ? 3.731 14.717 3.109 1.00 66.50 99 LYS A C 1
ATOM 743 O O . LYS A 1 99 ? 4.954 14.617 3.089 1.00 66.50 99 LYS A O 1
ATOM 748 N N . GLY A 1 100 ? 3.046 15.619 2.398 1.00 47.91 100 GLY A N 1
ATOM 749 C CA . GLY A 1 100 ? 3.627 16.728 1.636 1.00 47.91 100 GLY A CA 1
ATOM 750 C C . GLY A 1 100 ? 3.492 18.055 2.362 1.00 47.91 100 GLY A C 1
ATOM 751 O O . GLY A 1 100 ? 2.551 18.176 3.179 1.00 47.91 100 GLY A O 1
#

Radius of gyration: 26.29 Å; Cα contacts (8 Å, |Δi|>4): 115; chains: 1; bounding box: 54×67×51 Å

pLDDT: mean 79.51, std 17.23, range [45.09, 96.88]

Nearest PDB structures (foldseek):
  1f9r-assembly1_A  TM=8.066E-01  e=6.444E-04  Homo sapiens
  4r9w-assembly1_B-2  TM=8.088E-01  e=8.796E-04  Homo sapiens
  1o80-assembly1_B  TM=7.510E-01  e=8.796E-04  Homo sapiens
  6vgj-assembly5_E  TM=8.039E-01  e=2.695E-03  Homo sapiens
  2idk-assembly1_D  TM=4.082E-01  e=1.851E+00  Rattus norvegicus

Secondary structure (DSSP, 8-state):
--HHHHHHHHHHHHSS----------TT----S--SPPBS---GGGEEEEEEE--BTTBSS-EEEEEEEEE-SSTT-EEEEEEEEPTTSHHHHHHHHTT-

InterPro domains:
  IPR001811 Chemokine interleukin-8-like domain [PF00048] (31-97)
  IPR001811 Chemokine interleukin-8-like domain [SM00199] (29-99)
  IPR036048 Chemokine interleukin-8-like superfamily [SSF54117] (29-97)

Mean predicted aligned error: 13.91 Å